Protein AF-A0A2V9DDG2-F1 (afdb_monomer)

Radius of gyration: 20.67 Å; Cα contacts (8 Å, |Δi|>4): 71; chains: 1; bounding box: 26×46×64 Å

Nearest PDB structures (foldseek):
  5ekp-assembly1_B  TM=8.954E-01  e=1.043E-02  Synechocystis sp. PCC 6803 substr. Kazusa
  5eke-assembly1_A  TM=9.025E-01  e=1.283E-02  Synechocystis sp. PCC 6803 substr. Kazusa
  5ekp-assembly1_D  TM=8.872E-01  e=1.473E-02  Synechocystis sp. PCC 6803 substr. Kazusa
  5ekp-assem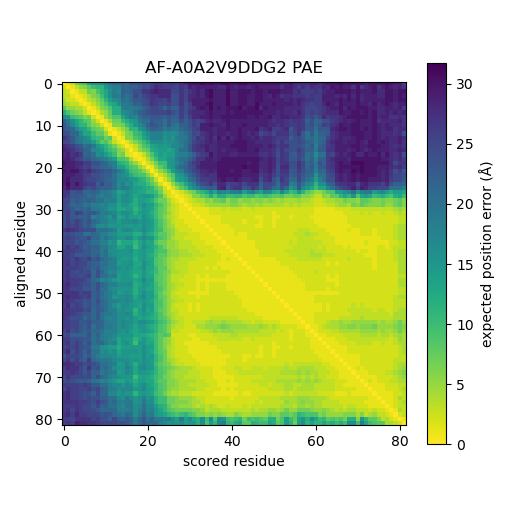bly1_A  TM=9.010E-01  e=2.079E-02  Synechocystis sp. PCC 6803 substr. Kazusa
  1tvm-assembly1_A  TM=6.063E-01  e=1.494E+00  Escherichia coli

Secondary structure (DSSP, 8-state):
--PPPPP--STT-S-----SSSS-------EEEEEEESS-TTTHHHHHHHHHHHHHHHT--EEEEEEE-S-S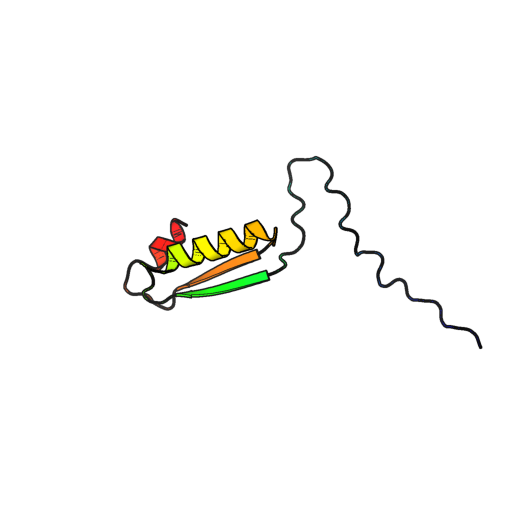SSHHHHHHT-

pLDDT: mean 79.71, std 20.47, range [40.09, 97.81]

Solvent-accessible surface area (backbone atoms only — not comparable to full-atom values): 5552 Å² total; per-residue (Å²): 142,75,83,78,83,82,71,93,81,68,93,73,83,61,87,73,77,86,70,95,60,103,66,83,86,76,69,79,73,78,45,78,46,77,43,81,38,63,64,33,52,85,53,48,64,62,51,53,53,50,52,52,52,52,35,60,77,68,71,55,49,64,51,78,47,77,42,73,70,75,48,89,59,58,30,70,64,52,57,78,77,106

Structure (mmCIF, N/CA/C/O backbone):
data_AF-A0A2V9DDG2-F1
#
_entry.id   AF-A0A2V9DDG2-F1
#
loop_
_atom_site.group_PDB
_atom_site.id
_atom_site.type_symbol
_atom_site.label_atom_id
_atom_site.label_alt_id
_atom_site.label_comp_id
_atom_site.label_asym_id
_atom_site.label_entity_id
_atom_site.label_seq_id
_atom_site.pdbx_PDB_ins_code
_atom_site.Cartn_x
_atom_site.Cartn_y
_atom_site.Cartn_z
_atom_site.occupancy
_atom_site.B_iso_or_equiv
_atom_site.auth_seq_id
_atom_site.auth_comp_id
_atom_site.auth_asym_id
_atom_site.auth_atom_id
_atom_site.pdbx_PDB_model_num
ATOM 1 N N . MET A 1 1 ? 9.725 -29.590 -51.383 1.00 49.91 1 MET A N 1
ATOM 2 C CA . MET A 1 1 ? 10.450 -28.742 -50.414 1.00 49.91 1 MET A CA 1
ATOM 3 C C . MET A 1 1 ? 10.139 -27.290 -50.728 1.00 49.91 1 MET A C 1
ATOM 5 O O . MET A 1 1 ? 10.790 -26.704 -51.577 1.00 49.91 1 MET A O 1
ATOM 9 N N . THR A 1 2 ? 9.110 -26.734 -50.101 1.00 51.31 2 THR A N 1
ATOM 10 C CA . THR A 1 2 ? 8.813 -25.297 -50.147 1.00 51.31 2 THR A CA 1
ATOM 11 C C . THR A 1 2 ? 8.363 -24.919 -48.746 1.00 51.31 2 THR A C 1
ATOM 13 O O . THR A 1 2 ? 7.352 -25.434 -48.272 1.00 51.31 2 THR A O 1
ATOM 16 N N . SER A 1 3 ? 9.157 -24.113 -48.046 1.00 44.44 3 SER A N 1
ATOM 17 C CA . SER A 1 3 ? 8.794 -23.600 -46.724 1.00 44.44 3 SER A CA 1
ATOM 18 C C . SER A 1 3 ? 7.485 -22.802 -46.812 1.00 44.44 3 SER A C 1
ATOM 20 O O . SER A 1 3 ? 7.284 -22.103 -47.809 1.00 44.44 3 SER A O 1
ATOM 22 N N . PRO A 1 4 ? 6.587 -22.888 -45.814 1.00 54.12 4 PRO A N 1
ATOM 23 C CA . PRO A 1 4 ? 5.372 -22.084 -45.805 1.00 54.12 4 PRO A CA 1
ATOM 24 C C . PRO A 1 4 ? 5.718 -20.594 -45.625 1.00 54.12 4 PRO A C 1
ATOM 26 O O . PRO A 1 4 ? 6.746 -20.274 -45.018 1.00 54.12 4 PRO A O 1
ATOM 29 N N . PRO A 1 5 ? 4.887 -19.670 -46.137 1.00 56.03 5 PRO A N 1
ATOM 30 C CA . PRO A 1 5 ? 5.088 -18.244 -45.920 1.00 56.03 5 PRO A CA 1
ATOM 31 C C . PRO A 1 5 ? 5.001 -17.931 -44.421 1.00 56.03 5 PRO A C 1
ATOM 33 O O . PRO A 1 5 ? 4.050 -18.325 -43.746 1.00 56.03 5 PRO A O 1
ATOM 36 N N . LEU A 1 6 ? 6.008 -17.227 -43.897 1.00 51.75 6 LEU A N 1
ATOM 37 C CA . LEU A 1 6 ? 6.005 -16.735 -42.523 1.00 51.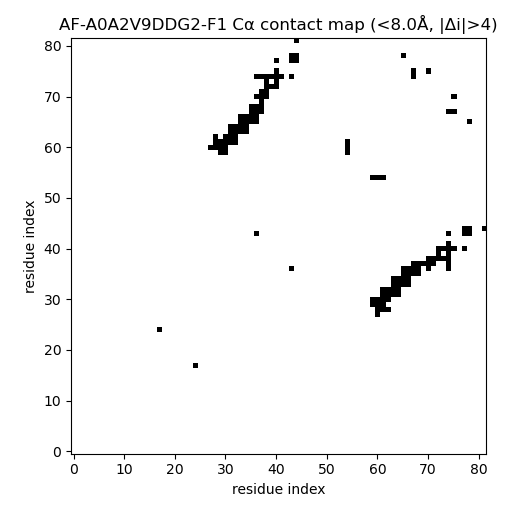75 6 LEU A CA 1
ATOM 38 C C . LEU A 1 6 ? 4.845 -15.747 -42.354 1.00 51.75 6 LEU A C 1
ATOM 40 O O . LEU A 1 6 ? 4.783 -14.712 -43.017 1.00 51.75 6 LEU A O 1
ATOM 44 N N . HIS A 1 7 ? 3.920 -16.103 -41.468 1.00 40.09 7 HIS A N 1
ATOM 45 C CA . HIS A 1 7 ? 2.800 -15.271 -41.050 1.00 40.09 7 HIS A CA 1
ATOM 46 C C . HIS A 1 7 ? 3.332 -13.948 -40.461 1.00 40.09 7 HIS A C 1
ATOM 48 O O . HIS A 1 7 ? 4.313 -13.978 -39.711 1.00 40.09 7 HIS A O 1
ATOM 54 N N . PRO A 1 8 ? 2.722 -12.782 -40.742 1.00 46.91 8 PRO A N 1
ATOM 55 C CA . PRO A 1 8 ? 3.175 -11.501 -40.211 1.00 46.91 8 PRO A CA 1
ATOM 56 C C . PRO A 1 8 ? 2.735 -11.337 -38.746 1.00 46.91 8 PRO A C 1
ATOM 58 O O . PRO A 1 8 ? 1.959 -10.451 -38.415 1.00 46.91 8 PRO A O 1
ATOM 61 N N . SER A 1 9 ? 3.207 -12.198 -37.842 1.00 52.91 9 SER A N 1
ATOM 62 C CA . SER A 1 9 ? 3.004 -12.049 -36.397 1.00 52.91 9 SER A CA 1
ATOM 63 C C . SER A 1 9 ? 4.334 -11.736 -35.726 1.00 52.91 9 SER A C 1
ATOM 65 O O . SER A 1 9 ? 5.019 -12.653 -35.284 1.00 52.91 9 SER A O 1
ATOM 67 N N . THR A 1 10 ? 4.732 -10.460 -35.702 1.00 51.50 10 THR A N 1
ATOM 68 C CA . THR A 1 10 ? 5.630 -9.877 -34.663 1.00 51.50 10 THR A CA 1
ATOM 69 C C . THR A 1 10 ? 6.016 -8.419 -34.915 1.00 51.50 10 THR A C 1
ATOM 71 O O . THR A 1 10 ? 6.671 -7.809 -34.073 1.00 51.50 10 THR A O 1
ATOM 74 N N . ARG A 1 11 ? 5.597 -7.802 -36.025 1.00 49.69 11 ARG A N 1
ATOM 75 C CA . ARG A 1 11 ? 6.025 -6.438 -36.373 1.00 49.69 11 ARG A CA 1
ATOM 76 C C . ARG A 1 11 ? 5.192 -5.304 -35.754 1.00 49.69 11 ARG A C 1
ATOM 78 O O . ARG A 1 11 ? 5.117 -4.240 -36.349 1.00 49.69 11 ARG A O 1
ATOM 85 N N . ASP A 1 12 ? 4.657 -5.513 -34.551 1.00 48.44 12 ASP A N 1
ATOM 86 C CA . ASP A 1 12 ? 4.031 -4.460 -33.726 1.00 48.44 12 ASP A CA 1
ATOM 87 C C . ASP A 1 12 ? 4.741 -4.241 -32.372 1.00 48.44 12 ASP A C 1
ATOM 89 O O . ASP A 1 12 ? 4.271 -3.484 -31.529 1.00 48.44 12 ASP A O 1
ATOM 93 N N . PHE A 1 13 ? 5.928 -4.826 -32.171 1.00 46.59 13 PHE A N 1
ATOM 94 C CA . PHE A 1 13 ? 6.771 -4.597 -30.983 1.00 46.59 13 PHE A CA 1
ATOM 95 C C . PHE A 1 13 ? 7.622 -3.315 -31.036 1.00 46.59 13 PHE A C 1
ATOM 97 O O . PHE A 1 13 ? 8.658 -3.216 -30.382 1.00 46.59 13 PHE A O 1
ATOM 104 N N . LEU A 1 14 ? 7.196 -2.306 -31.795 1.00 49.78 14 LEU A N 1
ATOM 105 C CA . LEU A 1 14 ? 7.772 -0.968 -31.688 1.00 49.78 14 LEU A CA 1
ATOM 106 C C . LEU A 1 14 ? 6.726 -0.058 -31.043 1.00 49.78 14 LEU A C 1
ATOM 108 O O . LEU A 1 14 ? 5.718 0.229 -31.696 1.00 49.78 14 LEU A O 1
ATOM 112 N N . PRO A 1 15 ? 6.924 0.428 -29.800 1.00 49.03 15 PRO A N 1
ATOM 113 C CA . PRO A 1 15 ? 6.139 1.556 -29.337 1.00 49.03 15 PRO A CA 1
ATOM 114 C C . PRO A 1 15 ? 6.428 2.720 -30.287 1.00 49.03 15 PRO A C 1
ATOM 116 O O . PRO A 1 15 ? 7.538 3.249 -30.344 1.00 49.03 15 PRO A O 1
ATOM 119 N N . ARG A 1 16 ? 5.418 3.046 -31.098 1.00 50.66 16 ARG A N 1
ATOM 120 C CA . ARG A 1 16 ? 5.428 4.182 -32.015 1.00 50.66 16 ARG A CA 1
ATOM 121 C C . ARG A 1 16 ? 5.716 5.450 -31.219 1.00 50.66 16 ARG A C 1
ATOM 123 O O . ARG A 1 16 ? 5.240 5.622 -30.098 1.00 50.66 16 ARG A O 1
ATOM 130 N N . GLU A 1 17 ? 6.533 6.297 -31.820 1.00 59.00 17 GLU A N 1
ATOM 131 C CA . GLU A 1 17 ? 7.079 7.518 -31.249 1.00 59.00 17 GLU A CA 1
ATOM 132 C C . GLU A 1 17 ? 5.987 8.371 -30.584 1.00 59.00 17 GLU A C 1
ATOM 134 O O . GLU A 1 17 ? 4.979 8.719 -31.200 1.00 59.00 17 GLU A O 1
ATOM 139 N N . CYS A 1 18 ? 6.197 8.706 -29.306 1.00 40.59 18 CYS A N 1
ATOM 140 C CA . CYS A 1 18 ? 5.355 9.626 -28.547 1.00 40.59 18 CYS A CA 1
ATOM 141 C C . CYS A 1 18 ? 5.514 11.033 -29.142 1.00 40.59 18 CYS A C 1
ATOM 143 O O . CYS A 1 18 ? 6.410 11.798 -28.774 1.00 40.59 18 CYS A O 1
ATOM 145 N N . SER A 1 19 ? 4.673 11.353 -30.124 1.00 57.28 19 SER A N 1
ATOM 146 C CA . SER A 1 19 ? 4.620 12.668 -30.749 1.00 57.28 19 SER A CA 1
ATOM 147 C C . SER A 1 19 ? 4.233 13.724 -29.713 1.00 57.28 19 SER A C 1
ATOM 149 O O . SER A 1 19 ? 3.204 13.606 -29.047 1.00 57.28 19 SER A O 1
ATOM 151 N N . ARG A 1 20 ? 5.052 14.775 -29.611 1.00 57.81 20 ARG A N 1
ATOM 152 C CA . ARG A 1 20 ? 4.835 15.980 -28.797 1.00 57.81 20 ARG A CA 1
ATOM 153 C C . ARG A 1 20 ? 3.409 16.539 -28.953 1.00 57.81 20 ARG A C 1
ATOM 155 O O . ARG A 1 20 ? 3.150 17.323 -29.857 1.00 57.81 20 ARG A O 1
ATOM 162 N N . SER A 1 21 ? 2.508 16.207 -28.033 1.00 54.31 21 SER A N 1
ATOM 163 C CA . SER A 1 21 ? 1.280 16.962 -27.748 1.00 54.31 21 SER A CA 1
ATOM 164 C C . SER A 1 21 ? 0.760 16.585 -26.353 1.00 54.31 21 SER A C 1
ATOM 166 O O . SER A 1 21 ? 1.014 15.488 -25.860 1.00 54.31 21 SER A O 1
ATOM 168 N N . ARG A 1 22 ? 0.123 17.529 -25.651 1.00 56.09 22 ARG A N 1
ATOM 169 C CA . ARG A 1 22 ? -0.286 17.411 -24.238 1.00 56.09 22 ARG A CA 1
ATOM 170 C C . ARG A 1 22 ? -1.481 16.459 -24.068 1.00 56.09 22 ARG A C 1
ATOM 172 O O . ARG A 1 22 ? -2.599 16.900 -23.842 1.00 56.09 22 ARG A O 1
ATOM 179 N N . GLY A 1 23 ? -1.219 15.163 -24.157 1.00 51.00 23 GLY A N 1
ATOM 180 C CA . GLY A 1 23 ? -2.159 14.080 -23.882 1.00 51.00 23 GLY A CA 1
ATOM 181 C C . GLY A 1 23 ? -1.377 12.775 -23.865 1.00 51.00 23 GLY A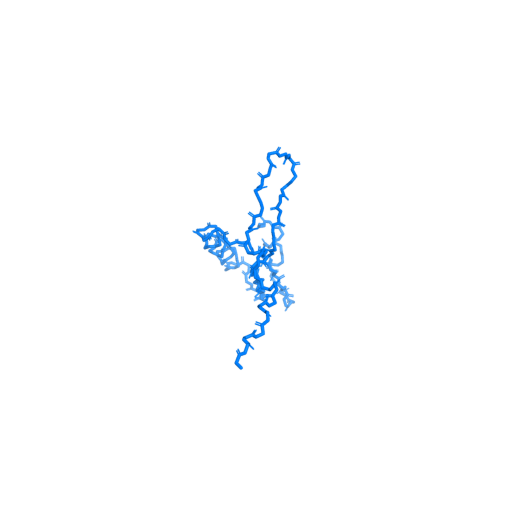 C 1
ATOM 182 O O . GLY A 1 23 ? -1.037 12.246 -24.914 1.00 51.00 23 GLY A O 1
ATOM 183 N N . ALA A 1 24 ? -0.983 12.327 -22.672 1.00 58.69 24 ALA A N 1
ATOM 184 C CA . ALA A 1 24 ? -0.014 11.255 -22.481 1.00 58.69 24 ALA A CA 1
ATOM 185 C C . ALA A 1 24 ? -0.406 9.965 -23.222 1.00 58.69 24 ALA A C 1
ATOM 187 O O . ALA A 1 24 ? -1.444 9.371 -22.930 1.00 58.69 24 ALA A O 1
ATOM 188 N N . CYS A 1 25 ? 0.471 9.479 -24.103 1.00 44.66 25 CYS A N 1
ATOM 189 C CA . CYS A 1 25 ? 0.435 8.105 -24.593 1.00 44.66 25 CYS A CA 1
ATOM 190 C C . CYS A 1 25 ? 0.719 7.154 -23.417 1.00 44.66 25 CYS A C 1
ATOM 192 O O . CYS A 1 25 ? 1.861 6.763 -23.166 1.00 44.66 25 CYS A O 1
ATOM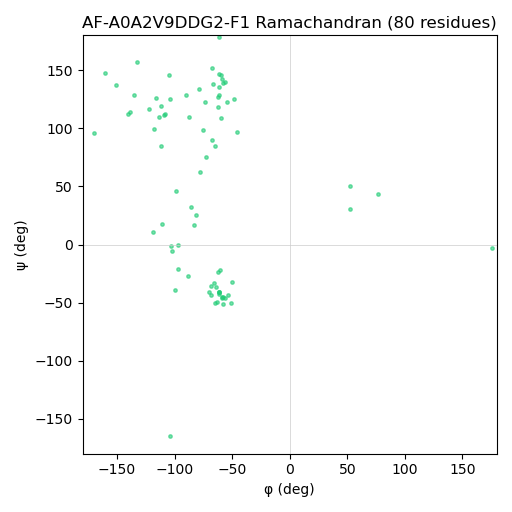 194 N N . ARG A 1 26 ? -0.316 6.812 -22.642 1.00 63.94 26 ARG A N 1
ATOM 195 C CA . ARG A 1 26 ? -0.251 5.743 -21.645 1.00 63.94 26 ARG A CA 1
ATOM 196 C C . ARG A 1 26 ? -0.304 4.426 -22.406 1.00 63.94 26 ARG A C 1
ATOM 198 O O . ARG A 1 26 ? -1.372 3.988 -22.815 1.00 63.94 26 ARG A O 1
ATOM 205 N N . GLY A 1 27 ? 0.849 3.812 -22.642 1.00 69.62 27 GLY A N 1
ATOM 206 C CA . GLY A 1 27 ? 0.853 2.403 -23.026 1.00 69.62 27 GLY A CA 1
ATOM 207 C C . GLY A 1 27 ? 0.231 1.524 -21.918 1.00 69.62 27 GLY A C 1
ATOM 208 O O . GLY A 1 27 ? -0.120 2.031 -20.847 1.00 69.62 27 GLY A O 1
ATOM 209 N N . PRO A 1 28 ? 0.142 0.206 -22.138 1.00 79.81 28 PRO A N 1
ATOM 210 C CA . PRO A 1 28 ? -0.506 -0.716 -21.204 1.00 79.81 28 PRO A CA 1
ATOM 211 C C . PRO A 1 28 ? 0.143 -0.710 -19.810 1.00 79.81 28 PRO A C 1
ATOM 213 O O . PRO A 1 28 ? 1.357 -0.523 -19.681 1.00 79.81 28 PRO A O 1
ATOM 216 N N . LEU A 1 29 ? -0.657 -0.895 -18.757 1.00 85.38 29 LEU A N 1
ATOM 217 C CA . LEU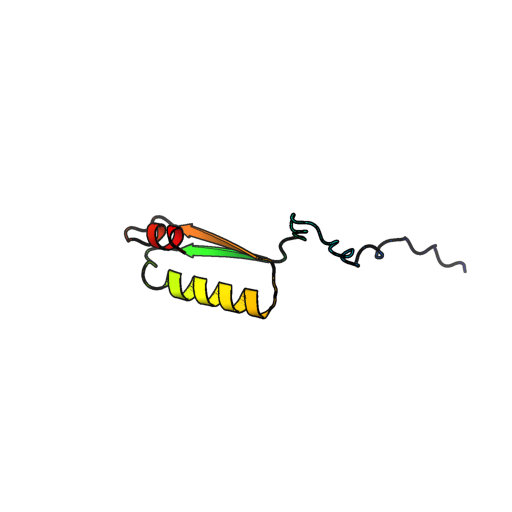 A 1 29 ? -0.118 -1.248 -17.442 1.00 85.38 29 LEU A CA 1
ATOM 218 C C . LEU A 1 29 ? 0.602 -2.594 -17.563 1.00 85.38 29 LEU A C 1
ATOM 220 O O . LEU A 1 29 ? 0.109 -3.509 -18.217 1.00 85.38 29 LEU A O 1
ATOM 224 N N . GLU A 1 30 ? 1.782 -2.683 -16.969 1.00 92.12 30 GLU A N 1
ATOM 225 C CA . GLU A 1 30 ? 2.638 -3.872 -17.022 1.00 92.12 30 GLU A CA 1
ATOM 226 C C . G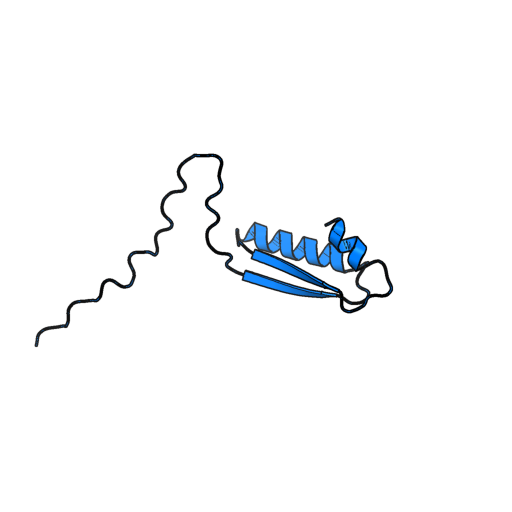LU A 1 30 ? 2.456 -4.744 -15.776 1.00 92.12 30 GLU A C 1
ATOM 228 O O . GLU A 1 30 ? 2.774 -5.931 -15.796 1.00 92.12 30 GLU A O 1
ATOM 233 N N . LEU A 1 31 ? 1.954 -4.151 -14.688 1.00 94.38 31 LEU A N 1
ATOM 234 C CA . LEU A 1 31 ? 1.839 -4.788 -13.386 1.00 94.38 31 LEU A CA 1
ATOM 235 C C . LEU A 1 31 ? 0.652 -4.219 -12.597 1.00 94.38 31 LEU A C 1
ATOM 237 O O . LEU A 1 31 ? 0.479 -3.004 -12.514 1.00 94.38 31 LEU A O 1
ATOM 241 N N . SER A 1 32 ? -0.101 -5.101 -11.947 1.00 95.69 32 SER A N 1
ATOM 242 C CA . SER A 1 32 ? -1.107 -4.736 -10.947 1.00 95.69 32 SER A CA 1
ATOM 243 C C . SER A 1 32 ? -0.680 -5.302 -9.598 1.00 95.69 32 SER A C 1
ATOM 245 O O . SER A 1 32 ? -0.392 -6.494 -9.483 1.00 95.69 32 SER A O 1
ATOM 247 N N . ILE A 1 33 ? -0.609 -4.447 -8.579 1.00 96.44 33 ILE A N 1
ATOM 248 C CA . ILE A 1 33 ? -0.228 -4.825 -7.215 1.00 96.44 33 ILE A CA 1
ATOM 249 C C . ILE A 1 33 ? -1.460 -4.683 -6.328 1.00 96.44 33 ILE A C 1
ATOM 251 O O . ILE A 1 33 ? -1.983 -3.583 -6.174 1.00 96.44 33 ILE A O 1
ATOM 255 N N . VAL A 1 34 ? -1.906 -5.782 -5.724 1.00 97.06 34 VAL A N 1
ATOM 256 C CA . VAL A 1 34 ? -3.006 -5.774 -4.752 1.00 97.06 34 VAL A CA 1
ATOM 257 C C . VAL A 1 34 ? -2.422 -5.909 -3.351 1.00 97.06 34 VAL A C 1
ATOM 259 O O . VAL A 1 34 ? -1.660 -6.838 -3.086 1.00 97.06 34 VAL A O 1
ATOM 262 N N . VAL A 1 35 ? -2.764 -4.976 -2.464 1.00 96.31 35 VAL A N 1
ATOM 263 C CA . VAL A 1 35 ? -2.296 -4.937 -1.075 1.00 96.31 35 VAL A CA 1
ATOM 264 C C . VAL A 1 35 ? -3.509 -5.063 -0.150 1.00 96.31 35 VAL A C 1
ATOM 266 O O . VAL A 1 35 ? -4.202 -4.068 0.060 1.00 96.31 35 VAL A O 1
ATOM 269 N N . PRO A 1 36 ? -3.804 -6.256 0.395 1.00 96.31 36 PRO A N 1
ATOM 270 C CA . PRO A 1 36 ? -4.777 -6.371 1.473 1.00 96.31 36 PRO A CA 1
ATOM 271 C C . PRO A 1 36 ? -4.232 -5.675 2.725 1.00 96.31 36 PRO A C 1
ATOM 273 O O . PRO A 1 36 ? -3.045 -5.797 3.040 1.00 96.31 36 PRO A O 1
ATOM 276 N N . ALA A 1 37 ? -5.089 -4.942 3.426 1.00 96.75 37 ALA A N 1
ATOM 277 C CA . ALA A 1 37 ? -4.732 -4.202 4.626 1.00 96.75 37 ALA A CA 1
ATOM 278 C C . ALA A 1 37 ? -5.788 -4.414 5.719 1.00 96.75 37 ALA A C 1
ATOM 280 O O . ALA A 1 37 ? -6.976 -4.219 5.481 1.00 96.75 37 ALA A O 1
ATOM 281 N N . PHE A 1 38 ? -5.337 -4.800 6.913 1.00 97.69 38 PHE A N 1
ATOM 282 C CA . PHE A 1 38 ? -6.156 -4.900 8.120 1.00 97.69 38 PHE A CA 1
ATOM 283 C C . PHE A 1 38 ? -5.360 -4.365 9.309 1.00 97.69 38 PHE A C 1
ATOM 285 O O . PHE A 1 38 ? -4.358 -4.964 9.698 1.00 97.69 38 PHE A O 1
ATOM 292 N N . ASN A 1 39 ? -5.804 -3.251 9.886 1.00 97.81 39 ASN A N 1
ATOM 293 C CA . ASN A 1 39 ? -5.136 -2.571 10.996 1.00 97.81 39 ASN A CA 1
ATOM 294 C C . ASN A 1 39 ? -3.640 -2.258 10.739 1.00 97.81 39 ASN A C 1
ATOM 296 O O . ASN A 1 39 ? -2.753 -2.596 11.528 1.00 97.81 39 ASN A O 1
ATOM 300 N N . GLU A 1 40 ? -3.350 -1.646 9.590 1.00 97.06 40 GLU A N 1
ATOM 301 C CA . GLU A 1 40 ? -2.007 -1.350 9.081 1.00 97.06 40 GLU A CA 1
ATOM 302 C C . GLU A 1 40 ? -1.664 0.153 9.072 1.00 97.06 40 GLU A C 1
ATOM 304 O O . GLU A 1 40 ? -0.707 0.551 8.397 1.00 97.06 40 GLU A O 1
ATOM 309 N N . GLU A 1 41 ? -2.385 1.008 9.811 1.00 96.25 41 GLU A N 1
ATOM 310 C CA . GLU A 1 41 ? -2.251 2.479 9.746 1.00 96.25 41 GLU A CA 1
ATOM 311 C C . GLU A 1 41 ? -0.795 2.983 9.874 1.00 96.25 41 GLU A C 1
ATOM 313 O O . GLU A 1 41 ? -0.398 3.966 9.245 1.00 96.25 41 GLU A O 1
ATOM 318 N N . GLN A 1 42 ? 0.042 2.277 10.644 1.00 96.44 42 GLN A N 1
ATOM 319 C CA . GLN A 1 42 ? 1.438 2.654 10.896 1.00 96.44 42 GLN A CA 1
ATOM 320 C C . GLN A 1 42 ? 2.426 2.102 9.860 1.00 96.44 42 GLN A C 1
ATOM 322 O O . GLN A 1 42 ? 3.509 2.664 9.656 1.00 96.44 42 GLN A O 1
ATOM 327 N N . ARG A 1 43 ? 2.098 0.975 9.222 1.00 95.94 43 ARG A N 1
ATOM 328 C CA . ARG A 1 43 ? 3.007 0.246 8.323 1.00 95.94 43 ARG A CA 1
ATOM 329 C C . ARG A 1 43 ? 2.731 0.551 6.863 1.00 95.94 43 ARG A C 1
ATOM 331 O O . ARG A 1 43 ? 3.675 0.705 6.084 1.00 95.94 43 ARG A O 1
ATOM 338 N N . LEU A 1 44 ? 1.458 0.672 6.503 1.00 95.88 44 LEU A N 1
ATOM 339 C CA . LEU A 1 44 ? 1.005 0.856 5.133 1.00 95.88 44 LEU A CA 1
ATOM 340 C C . LEU A 1 44 ? 1.676 2.042 4.408 1.00 95.88 44 LEU A C 1
ATOM 342 O O . LEU A 1 44 ? 2.156 1.818 3.294 1.00 95.88 44 LEU A O 1
ATOM 346 N N . PRO A 1 45 ? 1.858 3.241 5.009 1.00 95.81 45 PRO A N 1
ATOM 347 C CA . PRO A 1 45 ? 2.525 4.360 4.332 1.00 95.81 45 PRO A CA 1
ATOM 348 C C . PRO A 1 45 ? 3.933 4.021 3.837 1.00 95.81 45 PRO A C 1
ATOM 350 O O . PRO A 1 45 ? 4.298 4.311 2.696 1.00 95.81 45 PRO A O 1
ATOM 353 N N . LYS A 1 46 ? 4.737 3.372 4.690 1.00 95.94 46 LYS A N 1
ATOM 354 C CA . LYS A 1 46 ? 6.129 3.018 4.374 1.00 95.94 46 LYS A CA 1
ATOM 355 C C . LYS A 1 46 ? 6.196 1.952 3.284 1.00 95.94 46 LYS A C 1
ATOM 357 O O . LYS A 1 46 ? 7.084 1.994 2.429 1.00 95.94 46 LYS A O 1
ATOM 362 N N . THR A 1 47 ? 5.244 1.023 3.288 1.00 95.25 47 THR A N 1
ATOM 363 C CA . THR A 1 47 ? 5.108 -0.001 2.248 1.00 95.25 47 THR A CA 1
ATOM 364 C C . THR A 1 47 ? 4.776 0.638 0.900 1.00 95.25 47 THR A C 1
ATOM 366 O O . THR A 1 47 ? 5.490 0.400 -0.074 1.00 95.25 47 THR A O 1
ATOM 369 N N . LEU A 1 48 ? 3.769 1.518 0.846 1.00 96.12 48 LEU A N 1
ATOM 370 C CA . LEU A 1 48 ? 3.378 2.221 -0.382 1.00 96.12 48 LEU A CA 1
ATOM 371 C C . LEU A 1 48 ? 4.509 3.105 -0.925 1.00 96.12 48 LEU A C 1
ATOM 373 O O . LEU A 1 48 ? 4.787 3.091 -2.126 1.00 96.12 48 LEU A O 1
ATOM 377 N N . GLN A 1 49 ? 5.237 3.805 -0.048 1.00 95.81 49 GLN A N 1
ATOM 378 C CA . GLN A 1 49 ? 6.412 4.588 -0.438 1.00 95.81 49 GLN A CA 1
ATOM 379 C C . GLN A 1 49 ? 7.516 3.711 -1.049 1.00 95.81 49 GLN A C 1
ATOM 381 O O . GLN A 1 49 ? 8.141 4.097 -2.043 1.00 95.81 49 GLN A O 1
ATOM 386 N N . SER A 1 50 ? 7.747 2.525 -0.483 1.00 96.81 50 SER A N 1
ATOM 387 C CA . SER A 1 50 ? 8.754 1.578 -0.974 1.00 96.81 50 SER A CA 1
ATOM 388 C C . SER A 1 50 ? 8.365 1.002 -2.337 1.00 96.81 50 SER A C 1
ATOM 390 O O . SER A 1 50 ? 9.191 0.987 -3.251 1.00 96.81 50 SER A O 1
ATOM 392 N N . ILE A 1 51 ? 7.093 0.621 -2.510 1.00 95.94 51 ILE A N 1
ATOM 393 C CA . ILE A 1 51 ? 6.539 0.167 -3.796 1.00 95.94 51 ILE A CA 1
ATOM 394 C C . ILE A 1 51 ? 6.710 1.262 -4.853 1.00 95.94 51 ILE A C 1
ATOM 396 O O . ILE A 1 51 ? 7.288 1.017 -5.912 1.00 95.94 51 ILE A O 1
ATOM 400 N N . ARG A 1 52 ? 6.289 2.497 -4.550 1.00 94.88 52 ARG A N 1
ATOM 401 C CA . ARG A 1 52 ? 6.415 3.642 -5.463 1.00 94.88 52 ARG A CA 1
ATOM 402 C C . ARG A 1 52 ? 7.867 3.905 -5.859 1.00 94.88 52 ARG A C 1
ATOM 404 O O . ARG A 1 52 ? 8.157 4.105 -7.036 1.00 94.88 52 ARG A O 1
ATOM 411 N N . THR A 1 53 ? 8.782 3.883 -4.891 1.00 96.56 53 THR A N 1
ATOM 412 C CA . THR A 1 53 ? 10.221 4.065 -5.138 1.00 96.56 53 THR A CA 1
ATOM 413 C C . THR A 1 53 ? 10.758 3.001 -6.091 1.00 96.56 53 THR A C 1
ATOM 415 O O . THR A 1 53 ? 11.444 3.327 -7.061 1.00 96.56 53 THR A O 1
ATOM 418 N N . TYR A 1 54 ? 10.402 1.737 -5.860 1.00 96.38 54 TYR A N 1
ATOM 419 C CA . TYR A 1 54 ? 10.831 0.630 -6.705 1.00 96.38 54 TYR A CA 1
ATOM 420 C C . TYR A 1 54 ? 10.291 0.750 -8.136 1.00 96.38 54 TYR A C 1
ATOM 422 O O . TYR A 1 54 ? 11.071 0.684 -9.089 1.00 96.38 54 TYR A O 1
ATOM 430 N N . LEU A 1 55 ? 8.988 0.994 -8.296 1.00 94.81 55 LEU A N 1
ATOM 431 C CA . LEU A 1 55 ? 8.349 1.149 -9.607 1.00 94.81 55 LEU A CA 1
ATOM 432 C C . LEU A 1 55 ? 8.978 2.292 -10.411 1.00 94.81 55 LEU A C 1
ATOM 434 O O . LEU A 1 55 ? 9.335 2.106 -11.576 1.00 94.81 55 LEU A O 1
ATOM 438 N N . ASN A 1 56 ? 9.208 3.438 -9.763 1.00 91.94 56 ASN A N 1
ATOM 439 C CA . ASN A 1 56 ? 9.866 4.588 -10.380 1.00 91.94 56 ASN A CA 1
ATOM 440 C C . ASN A 1 56 ? 11.298 4.260 -10.821 1.00 91.94 56 ASN A C 1
ATOM 442 O O . ASN A 1 56 ? 11.688 4.609 -11.933 1.00 91.94 56 ASN A O 1
ATOM 446 N N . SER A 1 57 ? 12.070 3.545 -9.992 1.00 95.88 57 SER A N 1
ATOM 447 C CA . SER A 1 57 ? 13.449 3.155 -10.328 1.00 95.88 57 SER A CA 1
ATOM 448 C C . SER A 1 57 ? 13.544 2.251 -11.564 1.00 95.88 57 SER A C 1
ATOM 450 O O . SER A 1 57 ? 14.576 2.212 -12.230 1.00 95.88 57 SER A O 1
ATOM 452 N N . ARG A 1 58 ? 12.460 1.536 -11.886 1.00 92.31 58 ARG A N 1
ATOM 453 C CA . ARG A 1 58 ? 12.367 0.621 -13.027 1.00 92.31 58 ARG A CA 1
ATOM 454 C C . ARG A 1 58 ? 11.581 1.197 -14.205 1.00 92.31 58 ARG A C 1
ATOM 456 O O . ARG A 1 58 ? 11.483 0.528 -15.225 1.00 92.31 58 ARG A O 1
ATOM 463 N N . SER A 1 59 ? 11.048 2.418 -14.081 1.00 90.50 59 SER A N 1
ATOM 464 C CA . SER A 1 59 ? 10.128 3.025 -15.058 1.00 90.50 59 SER A CA 1
ATOM 465 C C . SER A 1 59 ? 8.929 2.128 -15.407 1.00 90.50 59 SER A C 1
ATOM 467 O O . SER A 1 59 ? 8.417 2.188 -16.523 1.00 90.50 59 SER A O 1
ATOM 469 N N . LEU A 1 60 ? 8.485 1.302 -14.452 1.00 90.38 60 LEU A N 1
ATOM 470 C CA . LEU A 1 60 ? 7.360 0.387 -14.639 1.00 90.38 60 LEU A CA 1
ATOM 471 C C . LEU A 1 60 ? 6.042 1.142 -14.524 1.00 90.38 60 LEU A C 1
ATOM 473 O O . LEU A 1 60 ? 5.826 1.896 -13.570 1.00 90.38 60 LEU A O 1
ATOM 477 N N . ARG A 1 61 ? 5.124 0.888 -15.458 1.00 90.62 61 ARG A N 1
ATOM 478 C CA . ARG A 1 61 ? 3.744 1.362 -15.316 1.00 90.62 61 ARG A CA 1
ATOM 479 C C . ARG A 1 61 ? 2.926 0.340 -14.549 1.00 90.62 61 ARG A C 1
ATOM 481 O O . ARG A 1 61 ? 2.594 -0.710 -15.093 1.00 90.62 61 ARG A O 1
ATOM 488 N N . ALA A 1 62 ? 2.562 0.679 -13.319 1.00 94.25 62 ALA A N 1
ATOM 489 C CA . ALA A 1 62 ? 1.760 -0.188 -12.473 1.00 94.25 62 ALA A CA 1
ATOM 490 C C . ALA A 1 62 ? 0.591 0.547 -11.816 1.00 94.25 62 ALA A C 1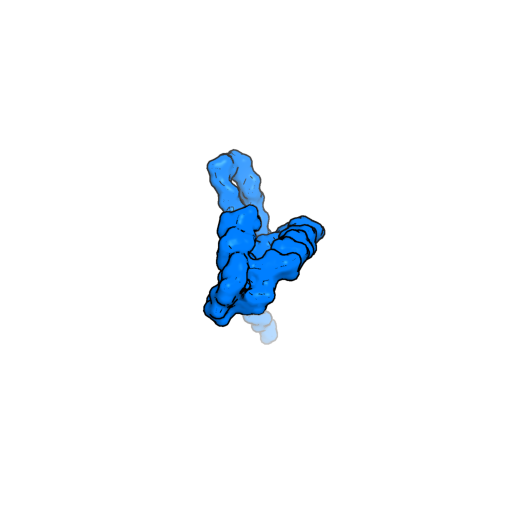
ATOM 492 O O . ALA A 1 62 ? 0.630 1.766 -11.634 1.00 94.25 62 ALA A O 1
ATOM 493 N N . GLU A 1 63 ? -0.424 -0.222 -11.440 1.00 94.62 63 GLU A N 1
ATOM 494 C CA . GLU A 1 63 ? -1.462 0.193 -10.500 1.00 94.62 63 GLU A CA 1
ATOM 495 C C . GLU A 1 63 ? -1.242 -0.481 -9.143 1.00 94.62 63 GLU A C 1
ATOM 497 O O . GLU A 1 63 ? -0.767 -1.617 -9.068 1.00 94.62 63 GLU A O 1
ATOM 502 N N . VAL A 1 64 ? -1.580 0.229 -8.067 1.00 95.31 64 VAL A N 1
ATOM 503 C CA . VAL A 1 64 ? -1.562 -0.307 -6.704 1.00 95.31 64 VAL A CA 1
ATOM 504 C C . VAL A 1 64 ? -2.967 -0.162 -6.139 1.00 95.31 64 VAL A C 1
ATOM 506 O O . VAL A 1 64 ? -3.466 0.953 -6.010 1.00 95.31 64 VAL A O 1
ATOM 509 N N . LEU A 1 65 ? -3.600 -1.288 -5.831 1.00 95.50 65 LEU A N 1
ATOM 510 C CA . LEU A 1 65 ? -4.939 -1.366 -5.263 1.00 95.50 65 LEU A CA 1
ATOM 511 C C . LEU A 1 65 ? -4.818 -1.809 -3.809 1.00 95.50 65 LEU A C 1
ATOM 513 O O . LEU A 1 65 ? -4.426 -2.943 -3.536 1.00 95.50 65 LEU A O 1
ATOM 517 N N . VAL A 1 66 ? -5.139 -0.915 -2.878 1.00 96.75 66 VAL A N 1
ATOM 518 C CA . VAL A 1 66 ? -5.229 -1.267 -1.460 1.00 96.75 66 VAL A CA 1
ATOM 519 C C . VAL A 1 66 ? -6.656 -1.700 -1.158 1.00 96.75 66 VAL A C 1
ATOM 521 O O . VAL A 1 66 ? -7.599 -0.984 -1.490 1.00 96.75 66 VAL A O 1
ATOM 524 N N . VAL A 1 67 ? -6.809 -2.868 -0.542 1.00 96.56 67 VAL A N 1
ATOM 525 C CA . VAL A 1 67 ? -8.109 -3.414 -0.145 1.00 96.56 67 VAL A CA 1
ATOM 526 C C . VAL A 1 67 ? -8.152 -3.454 1.373 1.00 96.56 67 VAL A C 1
ATOM 528 O O . VAL A 1 67 ? -7.430 -4.239 1.983 1.00 96.56 67 VAL A O 1
ATOM 531 N N . ASP A 1 68 ? -8.968 -2.588 1.970 1.00 96.31 68 ASP A N 1
ATOM 532 C CA . ASP A 1 68 ? -9.225 -2.624 3.408 1.00 96.31 68 ASP A CA 1
ATOM 533 C C . ASP A 1 68 ? -10.140 -3.809 3.749 1.00 96.31 68 ASP A C 1
ATOM 535 O O . ASP A 1 68 ? -11.240 -3.920 3.208 1.00 96.31 68 ASP A O 1
ATOM 539 N N . ASP A 1 69 ? -9.677 -4.694 4.630 1.00 95.19 69 ASP A N 1
ATOM 540 C CA . ASP A 1 69 ? -10.375 -5.921 5.040 1.00 95.19 69 ASP A CA 1
ATOM 541 C C . ASP A 1 69 ? -11.112 -5.727 6.376 1.00 95.19 69 ASP A C 1
ATOM 543 O O . ASP A 1 69 ? -11.000 -6.520 7.310 1.00 95.19 69 ASP A O 1
ATOM 547 N N . GLY A 1 70 ? -11.832 -4.608 6.498 1.00 96.44 70 GLY A N 1
ATOM 548 C CA . GLY A 1 70 ? -12.619 -4.283 7.688 1.00 96.44 70 GLY A CA 1
ATOM 549 C C . GLY A 1 70 ? -11.777 -3.786 8.859 1.00 96.44 70 GLY A C 1
ATOM 550 O O . GLY A 1 70 ? -12.001 -4.205 9.998 1.00 96.44 70 GLY A O 1
ATOM 551 N N . SER A 1 71 ? -10.812 -2.899 8.597 1.00 97.31 71 SER A N 1
ATOM 552 C CA . SER A 1 71 ? -9.980 -2.330 9.660 1.00 97.31 71 SER A CA 1
ATOM 553 C C . SER A 1 71 ? -10.815 -1.548 10.675 1.00 97.31 71 SER A C 1
ATOM 555 O O . SER A 1 71 ? -11.805 -0.891 10.352 1.00 97.31 71 SER A O 1
ATOM 557 N N . THR A 1 72 ? -10.377 -1.591 11.929 1.00 97.19 72 THR A N 1
ATOM 558 C CA . THR A 1 72 ? -10.973 -0.839 13.046 1.00 97.19 72 THR A CA 1
ATOM 559 C C . THR A 1 72 ? -10.169 0.405 13.425 1.00 97.19 72 THR A C 1
ATOM 561 O O . THR A 1 72 ? -10.587 1.168 14.295 1.00 97.19 72 THR A O 1
ATOM 564 N N . ASP A 1 73 ? -9.007 0.591 12.802 1.00 97.19 73 ASP A N 1
ATOM 565 C CA . ASP A 1 73 ? -8.101 1.721 12.995 1.00 97.19 73 ASP A CA 1
ATOM 566 C C . ASP A 1 73 ? -8.192 2.728 11.824 1.00 97.19 73 ASP A C 1
ATOM 568 O O . ASP A 1 73 ? -9.138 2.712 11.033 1.00 97.19 73 ASP A O 1
ATOM 572 N N . ALA A 1 74 ? -7.219 3.636 11.695 1.00 96.00 74 ALA A N 1
ATOM 573 C CA . ALA A 1 74 ? -7.214 4.638 10.633 1.00 96.00 74 ALA A CA 1
ATOM 574 C C . ALA A 1 74 ? -6.648 4.141 9.282 1.00 96.00 74 ALA A C 1
ATOM 576 O O . ALA A 1 74 ? -6.336 4.977 8.429 1.00 96.00 74 ALA A O 1
ATOM 577 N N . THR A 1 75 ? -6.526 2.827 9.043 1.00 95.50 75 THR A N 1
ATOM 578 C CA . THR A 1 75 ? -5.931 2.254 7.814 1.00 95.50 75 THR A CA 1
ATOM 579 C C . THR A 1 75 ? -6.522 2.838 6.531 1.00 95.50 75 THR A C 1
ATOM 581 O O . THR A 1 75 ? -5.774 3.328 5.683 1.00 95.50 75 THR A O 1
ATOM 584 N N . ALA A 1 76 ? -7.851 2.874 6.395 1.00 92.69 76 ALA A N 1
ATOM 585 C CA . ALA A 1 76 ? -8.504 3.427 5.205 1.00 92.69 76 ALA A CA 1
ATOM 586 C C . ALA A 1 76 ? -8.179 4.920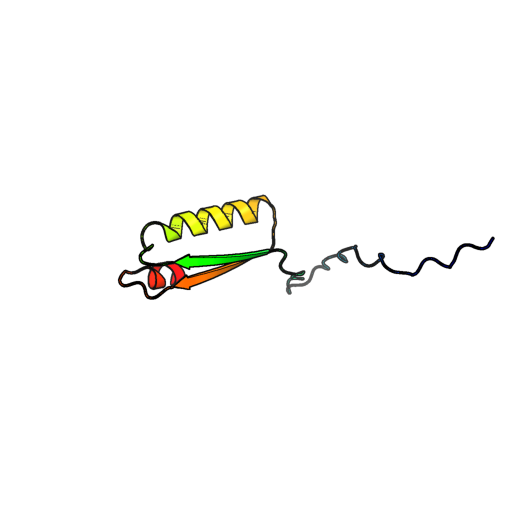 4.998 1.00 92.69 76 ALA A C 1
ATOM 588 O O . ALA A 1 76 ? -7.861 5.354 3.890 1.00 92.69 76 ALA A O 1
ATOM 589 N N . LYS A 1 77 ? -8.163 5.700 6.086 1.00 92.38 77 LYS A N 1
ATOM 590 C CA . LYS A 1 77 ? -7.861 7.140 6.053 1.00 92.38 77 LYS A CA 1
ATOM 591 C C . LYS A 1 77 ? -6.420 7.424 5.634 1.00 92.38 77 LYS A C 1
ATOM 593 O O . LYS A 1 77 ? -6.142 8.435 4.995 1.00 92.38 77 LYS A O 1
ATOM 598 N N . VAL A 1 78 ? -5.498 6.540 5.999 1.00 91.50 78 VAL A N 1
ATOM 599 C CA . VAL A 1 78 ? -4.093 6.642 5.604 1.00 91.50 78 VAL A CA 1
ATOM 600 C C . VAL A 1 78 ? -3.924 6.518 4.085 1.00 91.50 78 VAL A C 1
ATOM 602 O O . VAL A 1 78 ? -3.093 7.223 3.515 1.00 91.50 78 VAL A O 1
ATOM 605 N N . VAL A 1 79 ? -4.725 5.677 3.423 1.00 85.75 79 VAL A N 1
ATOM 606 C CA . VAL A 1 79 ? -4.670 5.483 1.963 1.00 85.75 79 VAL A CA 1
ATOM 607 C C . VAL A 1 79 ? -5.177 6.711 1.207 1.00 85.75 79 VAL A C 1
ATOM 609 O O . VAL A 1 79 ? -4.561 7.116 0.225 1.00 85.75 79 VAL A O 1
ATOM 612 N N . GLU A 1 80 ? -6.252 7.351 1.672 1.00 81.25 80 GLU A N 1
ATOM 613 C CA . GLU A 1 80 ? -6.828 8.542 1.019 1.00 81.25 80 GLU A CA 1
ATOM 614 C C . GLU A 1 80 ? -5.859 9.736 0.940 1.00 81.25 80 GLU A C 1
ATOM 616 O O . GLU A 1 80 ? -6.024 10.620 0.102 1.00 81.25 80 GLU A O 1
ATOM 621 N N . LEU A 1 81 ? -4.844 9.767 1.808 1.00 67.19 81 LEU A N 1
ATOM 622 C CA . LEU A 1 81 ? -3.854 10.842 1.897 1.00 67.19 81 LEU A CA 1
ATOM 623 C C . LEU A 1 81 ? -2.546 10.547 1.134 1.00 67.19 81 LEU A C 1
ATOM 625 O O . LEU A 1 81 ? -1.630 11.374 1.186 1.00 67.19 81 LEU A O 1
ATOM 629 N N . SER A 1 82 ? -2.430 9.378 0.488 1.00 62.12 82 SER A N 1
ATOM 630 C CA . SER A 1 82 ? -1.169 8.835 -0.062 1.00 62.12 82 SER A CA 1
ATOM 631 C C . SER A 1 82 ? -0.939 9.030 -1.565 1.00 62.12 82 SER A C 1
ATOM 633 O O . SER A 1 82 ? -1.919 9.172 -2.326 1.00 62.12 82 SER A O 1
#

Sequence (82 aa):
MTSPPLHPSTRDFLPRECSRSRGACRGPLELSIVVPAFNEEQRLPKTLQSIRTYLNSRSLRAEVLVVDDGSTDATAKVVELS

Mean predicted aligned error: 12.52 Å

Foldseek 3Di:
DDDDDDDPPDVPPDPPDPPDDPDDPDDDQPEEAEAEDAQCLPPVVVVVVVVVVVCVVVVHRYHYHYHYPDHPDCNVVSVVVD